Protein AF-A0A1N6Y040-F1 (afdb_monomer_lite)

Sequence (123 aa):
MTARILFLQAAVRFPPESLSEITGAHSIHTVLIVDEAHLLSNEIVKELRMLANFEMDSVNAMTILLCGQESLLQKFGLCILESLANSISISVSTDGLPKEETFSYVEQRITACGGNPAMFKIG

Secondary structure (DSSP, 8-state):
--EEEEEEEEB-PPPHHHHTTT-SS-----EEEETTGGGS-HHHHHHHHHHHB--SS-S--EEEEEEE-HHHHHHHTSGGGHHHHTTEEEEEEEPPPPHHHHHHHHHHHHHHTT--GGGS---

Foldseek 3Di:
DKKKKWKFWAAADDDCVVCVVPDDPDPDAAEAEDAACLPDDLVVLVVVVVRRPPDDDDDHIHMYMYMHDPSVVVSCPDPSNVVVVVRGPDMDIDDDDPPVVVLVVQLVVCVVVVHHSVPDDDD

Radius of gyration: 19.53 Å; chains: 1; bounding box: 48×39×44 Å

InterPro domains:
  IPR027417 P-loop containing nucleoside triphosphate hydrolase [SSF52540] (28-116)
  IPR049945 ORC1/DEAH AAA+ ATPase domain [PF13401] (27-75)
  IPR052026 ExeA/AAA ATPase DNA-binding & secretion [PTHR35894] (27-118)

pLDDT: mean 73.34, std 17.25, range [39.28, 95.19]

Structure (mmCIF, N/CA/C/O backbone):
data_AF-A0A1N6Y040-F1
#
_entry.id   AF-A0A1N6Y040-F1
#
loop_
_atom_site.group_PDB
_atom_site.id
_atom_site.type_symbol
_atom_site.label_atom_id
_atom_site.label_alt_id
_atom_site.label_comp_id
_atom_site.label_asym_id
_atom_site.label_entity_id
_atom_site.label_seq_id
_atom_site.pdbx_PDB_ins_code
_atom_site.Cartn_x
_atom_site.Cartn_y
_atom_site.Cartn_z
_atom_site.occupancy
_atom_site.B_iso_or_equiv
_atom_site.auth_seq_id
_atom_site.auth_comp_id
_atom_site.auth_asym_id
_atom_site.auth_atom_id
_atom_site.pdbx_PDB_model_num
ATOM 1 N N . MET A 1 1 ? -12.045 -5.530 7.138 1.00 47.66 1 MET A N 1
ATOM 2 C CA . MET A 1 1 ? -11.496 -5.097 5.839 1.00 47.66 1 MET A CA 1
ATOM 3 C C . MET A 1 1 ? -10.027 -4.829 6.095 1.00 47.66 1 MET A C 1
ATOM 5 O O . MET A 1 1 ? -9.716 -3.846 6.746 1.00 47.66 1 MET A O 1
ATOM 9 N N . THR A 1 2 ? -9.162 -5.786 5.767 1.00 46.81 2 THR A N 1
ATOM 10 C CA . THR A 1 2 ? -7.725 -5.716 6.067 1.00 46.81 2 THR A CA 1
ATOM 11 C C . THR A 1 2 ? -7.068 -4.884 4.974 1.00 46.81 2 THR A C 1
ATOM 13 O O . THR A 1 2 ? -7.057 -5.307 3.817 1.00 46.81 2 THR A O 1
ATOM 16 N N . ALA A 1 3 ? -6.591 -3.685 5.304 1.00 45.59 3 ALA A N 1
ATOM 17 C CA . ALA A 1 3 ? -5.721 -2.946 4.396 1.00 45.59 3 ALA A CA 1
ATOM 18 C C . ALA A 1 3 ? -4.302 -3.523 4.488 1.00 45.59 3 ALA A C 1
ATOM 20 O O . ALA A 1 3 ? -3.909 -4.103 5.502 1.00 45.59 3 ALA A O 1
ATOM 21 N N . ARG A 1 4 ? -3.541 -3.450 3.403 1.00 55.00 4 ARG A N 1
ATOM 22 C CA . ARG A 1 4 ? -2.158 -3.921 3.364 1.00 55.00 4 ARG A CA 1
ATOM 23 C C . ARG A 1 4 ? -1.256 -2.857 2.778 1.00 55.00 4 ARG A C 1
ATOM 25 O O . ARG A 1 4 ? -1.655 -2.124 1.876 1.00 55.00 4 ARG A O 1
ATOM 32 N N . ILE A 1 5 ? -0.043 -2.806 3.310 1.00 57.47 5 ILE A N 1
ATOM 33 C CA . ILE A 1 5 ? 0.990 -1.847 2.946 1.00 57.47 5 ILE A CA 1
ATOM 34 C C . ILE A 1 5 ? 2.202 -2.640 2.472 1.00 57.47 5 ILE A C 1
ATOM 36 O O . ILE A 1 5 ? 2.774 -3.432 3.223 1.00 57.47 5 ILE A O 1
ATOM 40 N N . LEU A 1 6 ? 2.584 -2.429 1.220 1.00 57.47 6 LEU A N 1
ATOM 41 C CA . LEU A 1 6 ? 3.767 -3.012 0.605 1.00 57.47 6 LEU A CA 1
ATOM 42 C C . LEU A 1 6 ? 4.801 -1.906 0.414 1.00 57.47 6 LEU A C 1
ATOM 44 O O . LEU A 1 6 ? 4.518 -0.880 -0.203 1.00 57.47 6 LEU A O 1
ATOM 48 N N . PHE A 1 7 ? 6.004 -2.123 0.933 1.00 51.44 7 PHE A N 1
ATOM 49 C CA . PHE A 1 7 ? 7.146 -1.248 0.721 1.00 51.44 7 PHE A CA 1
ATOM 50 C C . PHE A 1 7 ? 8.051 -1.851 -0.347 1.00 51.44 7 PHE A C 1
ATOM 52 O 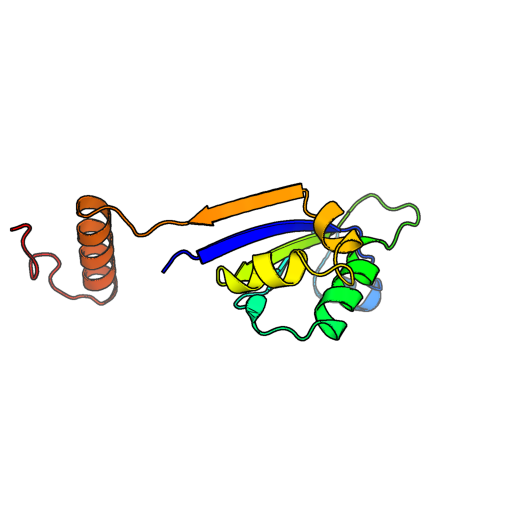O . PHE A 1 7 ? 8.557 -2.970 -0.218 1.00 51.44 7 PHE A O 1
ATOM 59 N N . LEU A 1 8 ? 8.289 -1.058 -1.377 1.00 52.66 8 LEU A N 1
ATOM 60 C CA . LEU A 1 8 ? 9.249 -1.288 -2.440 1.00 52.66 8 LEU A CA 1
ATOM 61 C C . LEU A 1 8 ? 10.337 -0.219 -2.303 1.00 52.66 8 LEU A C 1
ATOM 63 O O . LEU A 1 8 ? 10.053 0.973 -2.398 1.00 52.66 8 LEU A O 1
ATOM 67 N N . GLN A 1 9 ? 11.587 -0.609 -2.070 1.00 44.72 9 GLN A N 1
ATOM 68 C CA . GLN A 1 9 ? 12.704 0.325 -2.239 1.00 44.72 9 GLN A CA 1
ATOM 69 C C . GLN A 1 9 ? 13.142 0.308 -3.705 1.00 44.72 9 GLN A C 1
ATOM 71 O O . GLN A 1 9 ? 13.255 -0.754 -4.311 1.00 44.72 9 GLN A O 1
ATOM 76 N N . ALA A 1 10 ? 13.301 1.491 -4.292 1.00 45.69 10 ALA A N 1
ATOM 77 C CA . ALA A 1 10 ? 13.287 1.686 -5.736 1.00 45.69 10 ALA A CA 1
ATOM 78 C C . ALA A 1 10 ? 14.197 2.860 -6.108 1.00 45.69 10 ALA A C 1
ATOM 80 O O . ALA A 1 10 ? 13.867 3.993 -5.796 1.00 45.69 10 ALA A O 1
ATOM 81 N N . ALA A 1 11 ? 15.330 2.664 -6.778 1.00 39.75 11 ALA A N 1
ATOM 82 C CA . ALA A 1 11 ? 16.174 3.798 -7.163 1.00 39.75 11 ALA A CA 1
ATOM 83 C C . ALA A 1 11 ? 15.602 4.502 -8.409 1.00 39.75 11 ALA A C 1
ATOM 85 O O . ALA A 1 11 ? 15.717 3.981 -9.509 1.00 39.75 11 ALA A O 1
ATOM 86 N N . VAL A 1 12 ? 14.987 5.683 -8.246 1.00 39.28 12 VAL A N 1
ATOM 87 C CA . VAL A 1 12 ? 14.442 6.491 -9.356 1.00 39.28 12 VAL A CA 1
ATOM 88 C C . VAL A 1 12 ? 15.192 7.811 -9.454 1.00 39.28 12 VAL A C 1
ATOM 90 O O . VAL A 1 12 ? 15.207 8.597 -8.507 1.00 39.28 12 VAL A O 1
ATOM 93 N N . ARG A 1 13 ? 15.745 8.104 -10.635 1.00 40.91 13 ARG A N 1
ATOM 94 C CA . ARG A 1 13 ? 16.245 9.439 -10.972 1.00 40.91 13 ARG A CA 1
ATOM 95 C C . ARG A 1 13 ? 15.093 10.306 -11.466 1.00 40.91 13 ARG A C 1
ATOM 97 O O . ARG A 1 13 ? 14.510 10.024 -12.508 1.00 40.91 13 ARG A O 1
ATOM 104 N N . PHE A 1 14 ? 14.822 11.406 -10.778 1.00 43.41 14 PHE A N 1
ATOM 105 C CA . PHE A 1 14 ? 14.070 12.496 -11.387 1.00 43.41 14 PHE A CA 1
ATOM 106 C C . PHE A 1 14 ? 15.007 13.360 -12.238 1.00 43.41 14 PHE A C 1
ATOM 108 O O . PHE A 1 14 ? 16.159 13.588 -11.844 1.00 43.41 14 PHE A O 1
ATOM 115 N N . PRO A 1 15 ? 14.551 13.859 -13.398 1.00 41.28 15 PRO A N 1
ATOM 116 C CA . PRO A 1 15 ? 15.305 14.849 -14.147 1.00 41.28 15 PRO A CA 1
ATOM 117 C C . PRO A 1 15 ? 15.525 16.091 -13.265 1.00 41.28 15 PRO A C 1
ATOM 119 O O . PRO A 1 15 ? 14.594 16.521 -12.577 1.00 41.28 15 PRO A O 1
ATOM 122 N N . PRO A 1 16 ? 16.743 16.668 -13.263 1.00 45.00 16 PRO A N 1
ATOM 123 C CA . PRO A 1 16 ? 17.097 17.776 -12.375 1.00 45.00 16 PRO A CA 1
ATOM 124 C C . PRO A 1 16 ? 16.150 18.974 -12.522 1.00 45.00 16 PRO A C 1
ATOM 126 O O . PRO A 1 16 ? 15.924 19.677 -11.547 1.00 45.00 16 PRO A O 1
ATOM 129 N N . GLU A 1 17 ? 15.537 19.146 -13.696 1.00 47.88 17 GLU A N 1
ATOM 130 C CA . GLU A 1 17 ? 14.633 20.257 -14.011 1.00 47.88 17 GLU A CA 1
ATOM 131 C C . GLU A 1 17 ? 13.252 20.149 -13.342 1.00 47.88 17 GLU A C 1
ATOM 133 O O . GLU A 1 17 ? 12.648 21.169 -13.035 1.00 47.88 17 GLU A O 1
ATOM 138 N N . SER A 1 18 ? 12.763 18.938 -13.038 1.00 48.84 18 SER A N 1
ATOM 139 C CA . SER A 1 18 ? 11.483 18.755 -12.326 1.00 48.84 18 SER A CA 1
ATOM 140 C C . SER A 1 18 ? 11.624 18.858 -10.803 1.00 48.84 18 SER A C 1
ATOM 142 O O . SER A 1 18 ? 10.631 19.052 -10.107 1.00 48.84 18 SER A O 1
ATOM 144 N N . LEU A 1 19 ? 12.847 18.722 -10.275 1.00 46.22 19 LEU A N 1
ATOM 145 C CA . LEU A 1 19 ? 13.131 18.808 -8.839 1.00 46.22 19 LEU A CA 1
ATOM 146 C C . LEU A 1 19 ? 13.804 20.115 -8.420 1.00 46.22 19 LEU A C 1
ATOM 148 O O . LEU A 1 19 ? 13.697 20.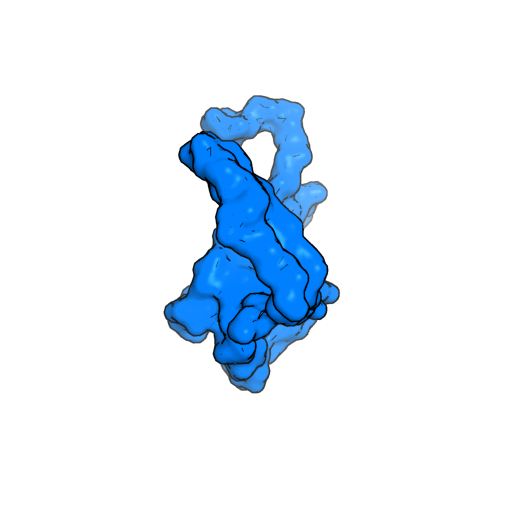481 -7.249 1.00 46.22 19 LEU A O 1
ATOM 152 N N . SER A 1 20 ? 14.468 20.843 -9.321 1.00 44.62 20 SER A N 1
ATOM 153 C CA . SER A 1 20 ? 15.084 22.135 -8.990 1.00 44.62 20 SER A CA 1
ATOM 154 C C . SER A 1 20 ? 14.065 23.205 -8.589 1.00 44.62 20 SER A C 1
ATOM 156 O O . SER A 1 20 ? 14.416 24.111 -7.840 1.00 44.62 20 SER A O 1
ATOM 158 N N . GLU A 1 21 ? 12.805 23.088 -9.024 1.00 50.12 21 GLU A N 1
ATOM 159 C CA . GLU A 1 21 ? 11.720 23.981 -8.585 1.00 50.12 21 GLU A CA 1
ATOM 160 C C . GLU A 1 21 ? 11.221 23.680 -7.162 1.00 50.12 21 GLU A C 1
ATOM 162 O O . GLU A 1 21 ? 10.701 24.571 -6.496 1.00 50.12 21 GLU A O 1
ATOM 167 N N . ILE A 1 22 ? 11.402 22.450 -6.667 1.00 50.16 22 ILE A N 1
ATOM 168 C CA . ILE A 1 22 ? 10.852 21.996 -5.375 1.00 50.16 22 ILE A CA 1
ATOM 169 C C . ILE A 1 22 ? 11.950 21.866 -4.306 1.00 50.16 22 ILE A C 1
ATOM 171 O O . ILE A 1 22 ? 11.671 21.875 -3.108 1.00 50.16 22 ILE A O 1
ATOM 175 N N . THR A 1 23 ? 13.217 21.770 -4.716 1.00 49.12 23 THR A N 1
ATOM 176 C CA . THR A 1 23 ? 14.291 21.278 -3.847 1.00 49.12 23 THR A CA 1
ATOM 177 C C . THR A 1 23 ? 15.551 22.123 -3.961 1.00 49.12 23 THR A C 1
ATOM 179 O O . THR A 1 23 ? 16.516 21.778 -4.640 1.00 49.12 23 THR A O 1
ATOM 182 N N . GLY A 1 24 ? 15.572 23.245 -3.245 1.00 39.66 24 GLY A N 1
ATOM 183 C CA . GLY A 1 24 ? 16.827 23.914 -2.923 1.00 39.66 24 GLY A CA 1
ATOM 184 C C . GLY A 1 24 ? 17.690 23.019 -2.023 1.00 39.66 24 GLY A C 1
ATOM 185 O O . GLY A 1 24 ? 17.247 22.618 -0.954 1.00 39.66 24 GLY A O 1
ATOM 186 N N . ALA A 1 25 ? 18.910 22.705 -2.464 1.00 46.25 25 ALA A N 1
ATOM 187 C CA . ALA A 1 25 ? 20.071 22.314 -1.648 1.00 46.25 25 ALA A CA 1
ATOM 188 C C . ALA A 1 25 ? 19.909 21.225 -0.551 1.00 46.25 25 ALA A C 1
ATOM 190 O O . ALA A 1 25 ? 20.742 21.161 0.354 1.00 46.25 25 ALA A O 1
ATOM 191 N N . HIS A 1 26 ? 18.914 20.334 -0.623 1.00 47.59 26 HIS A N 1
ATOM 192 C CA . HIS A 1 26 ? 18.744 19.242 0.343 1.00 47.59 26 HIS A CA 1
ATOM 193 C C . HIS A 1 26 ? 18.632 17.873 -0.336 1.00 47.59 26 HIS A C 1
ATOM 195 O O . HIS A 1 26 ? 17.942 17.705 -1.338 1.00 47.59 26 HIS 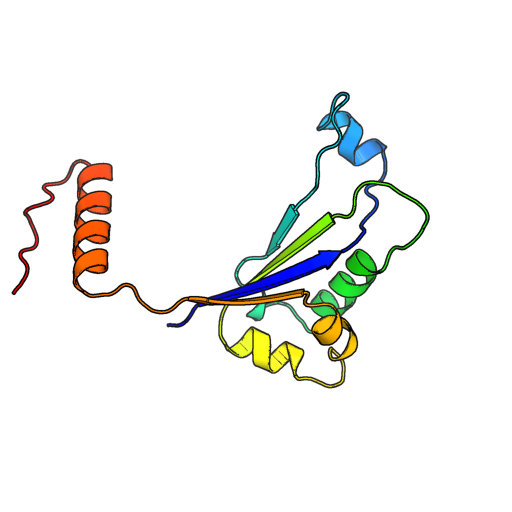A O 1
ATOM 201 N N . SER A 1 27 ? 19.314 16.885 0.252 1.00 56.38 27 SER A N 1
ATOM 202 C CA . SER A 1 27 ? 19.246 15.463 -0.098 1.00 56.38 27 SER A CA 1
ATOM 203 C C . SER A 1 27 ? 17.883 14.890 0.315 1.00 56.38 27 SER A C 1
ATOM 205 O O . SER A 1 27 ? 17.765 14.211 1.334 1.00 56.38 27 SER A O 1
ATOM 207 N N . ILE A 1 28 ? 16.821 15.250 -0.408 1.00 68.56 28 ILE A N 1
ATOM 208 C CA . ILE A 1 28 ? 15.466 14.784 -0.102 1.00 68.56 28 ILE A CA 1
ATOM 209 C C . ILE A 1 28 ? 15.285 13.370 -0.656 1.00 68.56 28 ILE A C 1
ATOM 211 O O . ILE A 1 28 ? 15.404 13.128 -1.858 1.00 68.56 28 ILE A O 1
ATOM 215 N N . HIS A 1 29 ? 14.980 12.436 0.244 1.00 73.56 29 HIS A N 1
ATOM 216 C CA . HIS A 1 29 ? 14.566 11.079 -0.097 1.00 73.56 29 HIS A CA 1
ATOM 217 C C . HIS A 1 29 ? 13.121 11.102 -0.591 1.00 73.56 29 HIS A C 1
ATOM 219 O O . HIS A 1 29 ? 12.209 11.434 0.168 1.00 73.56 29 HIS A O 1
ATOM 225 N N . THR A 1 30 ? 12.898 10.776 -1.862 1.00 74.50 30 THR A N 1
ATOM 226 C CA . THR A 1 30 ? 11.548 10.837 -2.434 1.00 74.50 30 THR A CA 1
ATOM 227 C C . THR A 1 30 ? 10.762 9.572 -2.112 1.00 74.50 30 THR A C 1
ATOM 229 O O . THR A 1 30 ? 11.264 8.461 -2.288 1.00 74.50 30 THR A O 1
ATOM 232 N N . VAL A 1 31 ? 9.505 9.736 -1.689 1.00 81.56 31 VAL A N 1
ATOM 233 C CA . VAL A 1 31 ? 8.573 8.630 -1.443 1.00 81.56 31 VAL A CA 1
ATOM 234 C C . VAL A 1 31 ? 7.356 8.764 -2.358 1.00 81.56 31 VAL A C 1
ATOM 236 O O . VAL A 1 31 ? 6.632 9.754 -2.279 1.00 81.56 31 VAL A O 1
ATOM 239 N N . LEU A 1 32 ? 7.121 7.771 -3.216 1.00 83.19 32 LEU A N 1
ATOM 240 C CA . LEU A 1 32 ? 5.906 7.636 -4.019 1.00 83.19 32 LEU A CA 1
ATOM 241 C C . LEU A 1 32 ? 4.901 6.776 -3.255 1.00 83.19 32 LEU A C 1
ATOM 243 O O . LEU A 1 32 ? 5.155 5.597 -3.031 1.00 83.19 32 LEU A O 1
ATOM 247 N N . ILE A 1 33 ? 3.757 7.344 -2.883 1.00 86.56 33 ILE A N 1
ATOM 248 C CA . ILE A 1 33 ? 2.673 6.612 -2.221 1.00 86.56 33 ILE A CA 1
ATOM 249 C C . ILE A 1 33 ? 1.535 6.419 -3.214 1.00 86.56 33 ILE A C 1
ATOM 251 O O . ILE A 1 33 ? 1.019 7.395 -3.759 1.00 86.56 33 ILE A O 1
ATOM 255 N N . VAL A 1 34 ? 1.133 5.169 -3.427 1.00 88.19 34 VAL A N 1
ATOM 256 C CA . VAL A 1 34 ? -0.027 4.823 -4.247 1.00 88.19 34 VAL A CA 1
ATOM 257 C C . VAL A 1 34 ? -1.074 4.173 -3.362 1.00 88.19 34 VAL A C 1
ATOM 259 O O . VAL A 1 34 ? -0.927 3.021 -2.951 1.00 88.19 34 VAL A O 1
ATOM 262 N N . ASP A 1 35 ? -2.125 4.931 -3.071 1.00 85.25 35 ASP A N 1
ATOM 263 C CA . ASP A 1 35 ? -3.315 4.392 -2.428 1.00 85.25 35 ASP A CA 1
ATOM 264 C C . ASP A 1 35 ? -4.178 3.639 -3.444 1.00 85.25 35 ASP A C 1
ATOM 266 O O . ASP A 1 35 ? -4.144 3.916 -4.646 1.00 85.25 35 ASP A O 1
ATOM 270 N N . GLU A 1 36 ? -4.923 2.653 -2.963 1.00 87.31 36 GLU A N 1
ATOM 271 C CA . GLU A 1 36 ? -5.744 1.762 -3.781 1.00 87.31 36 GLU A CA 1
ATOM 272 C C . GLU A 1 36 ? -5.002 1.111 -4.961 1.00 87.31 36 GLU A C 1
ATOM 274 O O . GLU A 1 36 ? -5.577 0.833 -6.017 1.00 87.31 36 GLU A O 1
ATOM 279 N N . ALA A 1 37 ? -3.726 0.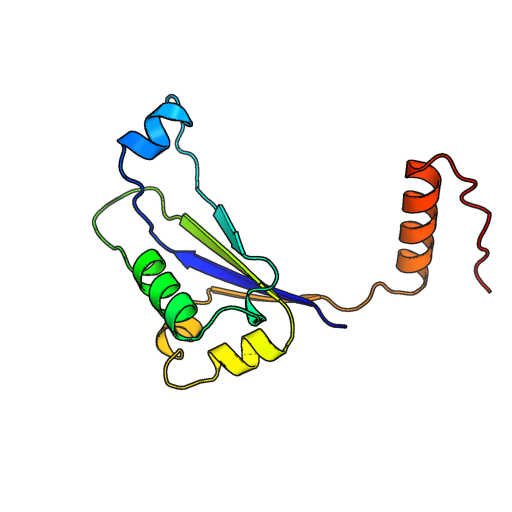767 -4.766 1.00 89.56 37 ALA A N 1
ATOM 280 C CA . ALA A 1 37 ? -2.863 0.148 -5.774 1.00 89.56 37 ALA A CA 1
ATOM 281 C C . ALA A 1 37 ? -3.436 -1.168 -6.339 1.00 89.56 37 ALA A C 1
ATOM 283 O O . ALA A 1 37 ? -3.077 -1.608 -7.433 1.00 89.56 37 ALA A O 1
ATOM 284 N N . HIS A 1 38 ? -4.376 -1.789 -5.624 1.00 87.81 38 HIS A N 1
ATOM 285 C CA . HIS A 1 38 ? -5.121 -2.950 -6.095 1.00 87.81 38 HIS A CA 1
ATOM 286 C C . HIS A 1 38 ? -5.927 -2.672 -7.383 1.00 87.81 38 HIS A C 1
ATOM 288 O O . HIS A 1 38 ? -6.147 -3.602 -8.165 1.00 87.81 38 HIS A O 1
ATOM 294 N N . LEU A 1 39 ? -6.291 -1.412 -7.652 1.00 90.94 39 LEU A N 1
ATOM 295 C CA . LEU A 1 39 ? -6.989 -0.963 -8.863 1.00 90.94 39 LEU A CA 1
ATOM 296 C C . LEU A 1 39 ? -6.066 -0.773 -10.076 1.00 90.94 39 LEU A C 1
ATOM 298 O O . LEU A 1 39 ? -6.556 -0.713 -11.204 1.00 90.94 39 LEU A O 1
ATOM 302 N N . LEU A 1 40 ? -4.745 -0.700 -9.882 1.00 90.81 40 LEU A N 1
ATOM 303 C CA . LEU A 1 40 ? -3.800 -0.509 -10.986 1.00 90.81 40 LEU A CA 1
ATOM 304 C C . LEU A 1 40 ? -3.857 -1.673 -11.973 1.00 90.81 40 LEU A C 1
ATOM 306 O O . LEU A 1 40 ? -3.958 -2.834 -11.577 1.00 90.81 40 LEU A O 1
ATOM 310 N N . SER A 1 41 ? -3.735 -1.397 -13.268 1.00 90.50 41 SER A N 1
ATOM 311 C CA . SER A 1 41 ? -3.591 -2.465 -14.256 1.00 90.50 41 SER A CA 1
ATOM 312 C C . SER A 1 41 ? -2.240 -3.175 -14.095 1.00 90.50 41 SER A C 1
ATOM 314 O O . SER A 1 41 ? -1.274 -2.602 -13.592 1.00 90.50 41 SER A O 1
ATOM 316 N N . ASN A 1 42 ? -2.147 -4.424 -14.557 1.00 87.56 42 ASN A N 1
ATOM 317 C CA . ASN A 1 42 ? -0.883 -5.167 -14.517 1.00 87.56 42 ASN A CA 1
ATOM 318 C C . ASN A 1 42 ? 0.228 -4.459 -15.313 1.00 87.56 42 ASN A C 1
ATOM 320 O O . ASN A 1 42 ? 1.390 -4.560 -14.937 1.00 87.56 42 ASN A O 1
ATOM 324 N N . GLU A 1 43 ? -0.121 -3.729 -16.378 1.00 87.19 43 GLU A N 1
ATOM 325 C CA . GLU A 1 43 ? 0.841 -2.948 -17.162 1.00 87.19 43 GLU A CA 1
ATOM 326 C C . GLU A 1 43 ? 1.425 -1.785 -16.350 1.00 87.19 43 GLU A C 1
ATOM 328 O O . GLU A 1 43 ? 2.643 -1.664 -16.272 1.00 87.19 43 GLU A O 1
ATOM 333 N N . ILE A 1 44 ? 0.594 -1.020 -15.631 1.00 88.00 44 ILE A N 1
ATOM 334 C CA . ILE A 1 44 ? 1.087 0.063 -14.761 1.00 88.00 44 ILE A CA 1
ATOM 335 C C . ILE A 1 44 ? 1.963 -0.503 -13.636 1.00 88.00 44 ILE A C 1
ATOM 337 O O . ILE A 1 44 ? 3.017 0.043 -13.320 1.00 88.00 44 ILE A O 1
ATOM 341 N N . VAL A 1 45 ? 1.565 -1.635 -13.046 1.00 84.56 45 VAL A N 1
ATOM 342 C CA . VAL A 1 45 ? 2.361 -2.281 -11.994 1.00 84.56 45 VAL A CA 1
ATOM 343 C C . VAL A 1 45 ? 3.726 -2.733 -12.529 1.00 84.56 45 VAL A C 1
ATOM 345 O O . VAL A 1 45 ? 4.724 -2.577 -11.834 1.00 84.56 45 VAL A O 1
ATOM 348 N N . LYS A 1 46 ? 3.827 -3.218 -13.773 1.00 81.50 46 LYS A N 1
ATOM 349 C CA . LYS A 1 46 ? 5.136 -3.505 -14.391 1.00 81.50 46 LYS A CA 1
ATOM 350 C C . LYS A 1 46 ? 5.976 -2.248 -14.590 1.00 81.50 46 LYS A C 1
ATOM 352 O O . LYS A 1 46 ? 7.183 -2.306 -14.370 1.00 81.50 46 LYS A O 1
ATOM 357 N N . GLU A 1 47 ? 5.378 -1.133 -14.998 1.00 80.69 47 GLU A N 1
ATOM 358 C CA . GLU A 1 47 ? 6.107 0.130 -15.176 1.00 80.69 47 GLU A CA 1
ATOM 359 C C . GLU A 1 47 ? 6.718 0.625 -13.855 1.00 80.69 47 GLU A C 1
ATOM 361 O O . GLU A 1 47 ? 7.849 1.116 -13.851 1.00 80.69 47 GLU A O 1
ATOM 366 N N . LEU A 1 48 ? 6.060 0.377 -12.713 1.00 79.12 48 LEU A N 1
ATOM 367 C CA . LEU A 1 48 ? 6.637 0.654 -11.387 1.00 79.12 48 LEU A CA 1
ATOM 368 C C . LEU A 1 48 ? 7.961 -0.090 -11.145 1.00 79.12 48 LEU A C 1
ATOM 370 O O . LEU A 1 48 ? 8.837 0.432 -10.458 1.00 79.12 48 LEU A O 1
ATOM 374 N N . ARG A 1 49 ? 8.157 -1.276 -11.739 1.00 72.81 49 ARG A N 1
ATOM 375 C CA . ARG A 1 49 ? 9.449 -1.983 -11.691 1.00 72.81 49 ARG A CA 1
ATOM 376 C C . ARG A 1 49 ? 10.535 -1.230 -12.446 1.00 72.81 49 ARG A C 1
ATOM 378 O O . ARG A 1 49 ? 11.677 -1.218 -12.003 1.00 72.81 49 ARG A O 1
ATOM 385 N N . MET A 1 50 ? 10.211 -0.642 -13.596 1.00 69.12 50 MET A N 1
ATOM 386 C CA . MET A 1 50 ? 11.193 0.112 -14.379 1.00 69.12 50 MET A CA 1
ATOM 387 C C . MET A 1 50 ? 11.671 1.345 -13.617 1.00 69.12 50 MET A C 1
ATOM 389 O O . MET A 1 50 ? 12.855 1.663 -13.663 1.00 69.12 50 MET A O 1
ATOM 393 N N . LEU A 1 51 ? 10.767 1.974 -12.864 1.00 67.56 51 LEU A N 1
ATOM 394 C CA . LEU A 1 51 ? 11.117 3.008 -11.899 1.00 67.56 51 LEU A CA 1
ATOM 395 C C . LEU A 1 51 ? 12.010 2.431 -10.785 1.00 67.56 51 LEU A C 1
ATOM 397 O O . LEU A 1 51 ? 13.050 2.996 -10.482 1.00 67.56 51 LEU A O 1
ATOM 401 N N . ALA A 1 52 ? 11.674 1.267 -10.226 1.00 62.31 52 ALA A N 1
ATOM 402 C CA . ALA A 1 52 ? 12.458 0.665 -9.146 1.00 62.31 52 ALA A CA 1
ATOM 403 C C . ALA A 1 52 ? 13.874 0.204 -9.524 1.00 62.31 52 ALA A C 1
ATOM 405 O O . ALA A 1 52 ? 14.772 0.258 -8.682 1.00 62.31 52 ALA A O 1
ATOM 406 N N . ASN A 1 53 ? 14.067 -0.222 -10.771 1.00 57.72 53 ASN A N 1
ATOM 407 C CA . ASN A 1 53 ? 15.292 -0.849 -11.265 1.00 57.72 53 ASN A CA 1
ATOM 408 C C . ASN A 1 53 ? 16.220 0.108 -12.032 1.00 57.72 53 ASN A C 1
ATOM 410 O O . ASN A 1 53 ? 17.104 -0.365 -12.750 1.00 57.72 53 ASN A O 1
ATOM 414 N N . PHE A 1 54 ? 16.036 1.428 -11.939 1.00 55.19 54 PHE A N 1
ATOM 415 C CA . PHE A 1 54 ? 16.909 2.377 -12.630 1.00 55.19 54 PHE A CA 1
ATOM 416 C C . PHE A 1 54 ? 18.240 2.539 -11.875 1.00 55.19 54 PHE A C 1
ATOM 418 O O . PHE A 1 54 ? 18.504 3.544 -11.216 1.00 55.19 54 PHE A O 1
ATOM 425 N N . GLU A 1 55 ? 19.094 1.519 -11.959 1.00 49.03 55 GLU A N 1
ATOM 426 C CA . GLU A 1 55 ? 20.488 1.619 -11.538 1.00 49.03 55 GLU A CA 1
ATOM 427 C C . GLU A 1 55 ? 21.281 2.438 -12.555 1.00 49.03 55 GLU A C 1
ATOM 429 O O . GLU A 1 55 ? 21.450 2.031 -13.702 1.00 49.03 55 GLU A O 1
ATOM 434 N N . MET A 1 56 ? 21.807 3.578 -12.114 1.00 48.06 56 MET A N 1
ATOM 435 C CA . MET A 1 56 ? 23.136 4.036 -12.520 1.00 48.06 56 MET A CA 1
ATOM 436 C C . MET A 1 56 ? 23.605 5.120 -11.537 1.00 48.06 56 MET A C 1
ATOM 438 O O . MET A 1 56 ? 23.219 6.286 -11.622 1.00 48.06 56 MET A O 1
ATOM 442 N N . ASP A 1 57 ? 24.414 4.682 -10.570 1.00 45.84 57 ASP A N 1
ATOM 443 C CA . ASP A 1 57 ? 25.414 5.472 -9.838 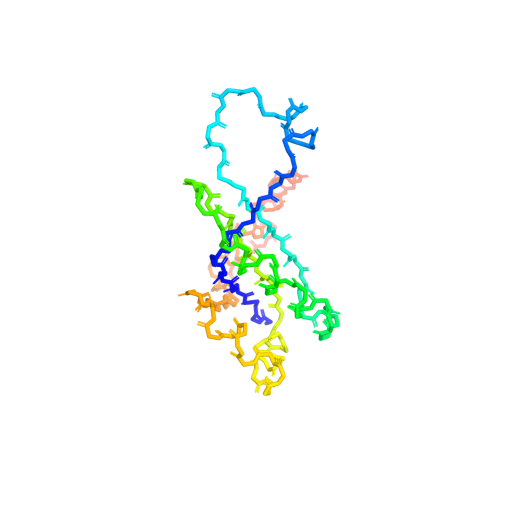1.00 45.84 57 ASP A CA 1
ATOM 444 C C . ASP A 1 57 ? 24.943 6.716 -9.052 1.00 45.84 57 ASP A C 1
ATOM 446 O O . ASP A 1 57 ? 25.537 7.788 -9.179 1.00 45.84 57 ASP A O 1
ATOM 450 N N . SER A 1 58 ? 23.897 6.643 -8.211 1.00 49.75 58 SER A N 1
ATOM 451 C CA . SER A 1 58 ? 23.478 7.812 -7.402 1.00 49.75 58 SER A CA 1
ATOM 452 C C . SER A 1 58 ? 22.941 7.506 -5.995 1.00 49.75 58 SER A C 1
ATOM 454 O O . SER A 1 58 ? 22.278 6.508 -5.749 1.00 49.75 58 SER A O 1
ATOM 456 N N . VAL A 1 59 ? 23.236 8.440 -5.082 1.00 51.84 59 VAL A N 1
ATOM 457 C CA . VAL A 1 59 ? 23.203 8.363 -3.605 1.00 51.84 59 VAL A CA 1
ATOM 458 C C . VAL A 1 59 ? 21.796 8.377 -2.975 1.00 51.84 59 VAL A C 1
ATOM 460 O O . VAL A 1 59 ? 21.670 8.061 -1.797 1.00 51.84 59 VAL A O 1
ATOM 463 N N . ASN A 1 60 ? 20.731 8.663 -3.735 1.00 53.59 60 ASN A N 1
ATOM 464 C CA . ASN A 1 60 ? 19.362 8.739 -3.206 1.00 53.59 60 ASN A CA 1
ATOM 465 C C . ASN A 1 60 ? 18.399 7.853 -4.001 1.00 53.59 60 ASN A C 1
ATOM 467 O O . ASN A 1 60 ? 17.872 8.263 -5.035 1.00 53.59 60 ASN A O 1
ATOM 471 N N . ALA A 1 61 ? 18.148 6.645 -3.497 1.00 63.56 61 ALA A N 1
ATOM 472 C CA . ALA A 1 61 ? 17.059 5.806 -3.984 1.00 63.56 61 ALA A CA 1
ATOM 473 C C . ALA A 1 61 ? 15.693 6.439 -3.642 1.00 63.56 61 ALA A C 1
ATOM 475 O O . ALA A 1 61 ? 15.568 7.121 -2.635 1.00 63.56 61 ALA A O 1
ATOM 476 N N . MET A 1 62 ? 14.654 6.219 -4.446 1.00 73.44 62 MET A N 1
ATOM 477 C CA . MET A 1 62 ? 13.261 6.511 -4.083 1.00 73.44 62 MET A CA 1
ATOM 478 C C . MET A 1 62 ? 12.699 5.350 -3.233 1.00 73.44 62 MET A C 1
ATOM 480 O O . MET A 1 62 ? 13.218 4.233 -3.189 1.00 73.44 62 MET A O 1
ATOM 484 N N . THR A 1 63 ? 11.618 5.587 -2.501 1.00 77.06 63 THR A N 1
ATOM 485 C CA . THR A 1 63 ? 10.793 4.507 -1.937 1.00 77.06 63 THR A CA 1
ATOM 486 C C . THR A 1 63 ? 9.398 4.552 -2.536 1.00 77.06 63 THR A C 1
ATOM 488 O O . THR A 1 63 ? 8.793 5.613 -2.608 1.00 77.06 63 THR A O 1
ATOM 491 N N . ILE A 1 64 ? 8.886 3.405 -2.965 1.00 82.44 64 ILE A N 1
ATOM 492 C CA . ILE A 1 64 ? 7.520 3.230 -3.446 1.00 82.44 64 ILE A CA 1
ATOM 493 C C . ILE A 1 64 ? 6.726 2.506 -2.352 1.00 82.44 64 ILE A C 1
ATOM 495 O O . ILE A 1 64 ? 7.097 1.425 -1.901 1.00 82.44 64 ILE A O 1
ATOM 499 N N . LEU A 1 65 ? 5.624 3.106 -1.919 1.00 85.81 65 LEU A N 1
ATOM 500 C CA . LEU A 1 65 ? 4.670 2.543 -0.974 1.00 85.81 65 LEU A CA 1
ATOM 501 C C . LEU A 1 65 ? 3.381 2.222 -1.726 1.00 85.81 65 LEU A C 1
ATOM 503 O O . LEU A 1 65 ? 2.731 3.127 -2.249 1.00 85.81 65 LEU A O 1
ATOM 507 N N . LEU A 1 66 ? 3.005 0.948 -1.778 1.00 87.12 66 LEU A N 1
ATOM 508 C CA . LEU A 1 66 ? 1.748 0.514 -2.378 1.00 87.12 66 LEU A CA 1
ATOM 509 C C . LEU A 1 66 ? 0.784 0.101 -1.273 1.00 87.12 66 LEU A C 1
ATOM 511 O O . LEU A 1 66 ? 1.042 -0.853 -0.538 1.00 87.12 66 LEU A O 1
ATOM 515 N N . CYS A 1 67 ? -0.335 0.807 -1.182 1.00 87.62 67 CYS A N 1
ATOM 516 C CA . CYS A 1 67 ? -1.405 0.520 -0.239 1.00 87.62 67 CYS A CA 1
ATOM 517 C C . CYS A 1 67 ? -2.615 -0.032 -0.993 1.00 87.62 67 CYS A C 1
ATOM 519 O O . CYS A 1 67 ? -2.925 0.396 -2.104 1.00 87.62 67 CYS A O 1
ATOM 521 N N . GLY A 1 68 ? -3.311 -1.002 -0.411 1.00 87.00 68 GLY A N 1
ATOM 522 C CA . GLY A 1 68 ? -4.540 -1.512 -1.006 1.00 87.00 68 GLY A CA 1
ATOM 523 C C . GLY A 1 68 ? -5.131 -2.698 -0.263 1.00 87.00 68 GLY A C 1
ATOM 524 O O . GLY A 1 68 ? -4.783 -2.989 0.880 1.00 87.00 68 GLY A O 1
ATOM 525 N N . GLN A 1 69 ? -6.049 -3.385 -0.934 1.00 86.31 69 GLN A N 1
ATOM 526 C CA . GLN A 1 69 ? -6.756 -4.547 -0.397 1.00 86.31 69 GLN A CA 1
ATOM 527 C C . GLN A 1 69 ? -5.989 -5.856 -0.648 1.00 86.31 69 GLN A C 1
ATOM 529 O O . GLN A 1 69 ? -5.008 -5.889 -1.388 1.00 86.31 69 GLN A O 1
ATOM 534 N N . GLU A 1 70 ? -6.478 -6.966 -0.087 1.00 83.38 70 GLU A N 1
ATOM 535 C CA . GLU A 1 70 ? -5.903 -8.316 -0.250 1.00 83.38 70 GLU A CA 1
ATOM 536 C C . GLU A 1 70 ? -5.696 -8.728 -1.725 1.00 83.38 70 GLU A C 1
ATOM 538 O O . GLU A 1 70 ? -4.748 -9.440 -2.055 1.00 83.38 70 GLU A O 1
ATOM 543 N N . SER A 1 71 ? -6.534 -8.228 -2.640 1.00 86.44 71 SER A N 1
ATOM 544 C CA . SER A 1 71 ? -6.408 -8.458 -4.087 1.00 86.44 71 SER A CA 1
ATOM 545 C C . SER A 1 71 ? -5.094 -7.929 -4.682 1.00 86.44 71 SER A C 1
ATOM 547 O O . SER A 1 71 ? -4.645 -8.426 -5.717 1.00 86.44 71 SER A O 1
ATOM 549 N N . LEU A 1 72 ? -4.429 -6.975 -4.021 1.00 84.94 72 LEU A N 1
ATOM 550 C CA . LEU A 1 72 ? -3.103 -6.493 -4.407 1.00 84.94 72 LEU A CA 1
ATOM 551 C C . LEU A 1 72 ? -2.037 -7.588 -4.269 1.00 84.94 72 LEU A C 1
ATOM 553 O O . LEU A 1 72 ? -1.237 -7.778 -5.180 1.00 84.94 72 LEU A O 1
ATOM 557 N N . LEU A 1 73 ? -2.050 -8.355 -3.175 1.00 79.50 73 LEU A N 1
ATOM 558 C CA . LEU A 1 73 ? -1.120 -9.475 -2.990 1.00 79.50 73 LEU A CA 1
ATOM 559 C C . LEU A 1 73 ? -1.371 -10.588 -4.005 1.00 79.50 73 LEU A C 1
ATOM 561 O O . LEU A 1 73 ? -0.427 -11.125 -4.579 1.00 79.50 73 LEU A O 1
ATOM 565 N N . GLN A 1 74 ? -2.642 -10.897 -4.274 1.00 84.94 74 GLN A N 1
ATOM 566 C CA . GLN A 1 74 ? -3.006 -11.876 -5.302 1.00 84.94 74 GLN A CA 1
ATOM 567 C C . GLN A 1 74 ? -2.455 -11.470 -6.674 1.00 84.94 74 GLN A C 1
ATOM 569 O O . GLN A 1 74 ? -1.955 -12.314 -7.416 1.00 84.94 74 GLN A O 1
ATOM 574 N N . LYS A 1 75 ? -2.484 -10.168 -6.985 1.00 85.88 75 LYS A N 1
ATOM 575 C CA . LYS A 1 75 ? -1.884 -9.609 -8.198 1.00 85.88 75 LYS A CA 1
ATOM 576 C C . LYS A 1 75 ? -0.362 -9.793 -8.220 1.00 85.88 75 LYS A C 1
ATOM 578 O O . LYS A 1 75 ? 0.165 -10.226 -9.240 1.00 85.88 75 LYS A O 1
ATOM 583 N N . PHE A 1 76 ? 0.341 -9.563 -7.111 1.00 83.25 76 PHE A N 1
ATOM 584 C CA . PHE A 1 76 ? 1.785 -9.831 -7.017 1.00 83.25 76 PHE A CA 1
ATOM 585 C C . PHE A 1 76 ? 2.158 -11.321 -7.079 1.00 83.25 76 PHE A C 1
ATOM 587 O O . PHE A 1 76 ? 3.291 -11.642 -7.421 1.00 83.25 76 PHE A O 1
ATOM 594 N N . GLY A 1 77 ? 1.211 -12.231 -6.833 1.00 83.06 77 GLY A N 1
ATOM 595 C CA . GLY A 1 77 ? 1.390 -13.672 -7.043 1.00 83.06 77 GLY A CA 1
ATOM 596 C C . GLY A 1 77 ? 1.338 -14.121 -8.511 1.00 83.06 77 GLY A C 1
ATOM 597 O O . GLY A 1 77 ? 1.577 -15.292 -8.800 1.00 83.06 77 GLY A O 1
ATOM 598 N N . LEU A 1 78 ? 1.015 -13.230 -9.455 1.00 85.25 78 LEU A N 1
ATOM 599 C CA . LEU A 1 78 ? 1.024 -13.558 -10.881 1.00 85.25 78 LEU A CA 1
ATOM 600 C C . LEU A 1 78 ? 2.467 -13.709 -11.383 1.00 85.25 78 LEU A C 1
ATOM 602 O O . LEU A 1 78 ? 3.282 -12.816 -11.165 1.00 85.25 78 LEU A O 1
ATOM 606 N N . CYS A 1 79 ? 2.761 -14.753 -12.171 1.00 83.19 79 CYS A N 1
ATOM 607 C CA . CYS A 1 79 ? 4.093 -14.963 -12.769 1.00 83.19 79 CYS A CA 1
ATOM 608 C C . CYS A 1 79 ? 4.617 -13.724 -13.517 1.00 83.19 79 CYS A C 1
ATOM 610 O O . CYS A 1 79 ? 5.806 -13.432 -13.518 1.00 83.19 79 CYS A O 1
ATOM 612 N N . ILE A 1 80 ? 3.716 -12.949 -14.129 1.00 83.06 80 ILE A N 1
ATOM 613 C CA . ILE A 1 80 ? 4.066 -11.735 -14.873 1.00 83.06 80 ILE A CA 1
ATOM 614 C C . ILE A 1 80 ? 4.574 -10.585 -13.980 1.00 83.06 80 ILE A C 1
ATOM 616 O O . ILE A 1 80 ? 5.220 -9.663 -14.476 1.00 83.06 80 ILE A O 1
ATOM 620 N N . LEU A 1 81 ? 4.287 -10.637 -12.677 1.00 84.50 81 LEU A N 1
ATOM 621 C CA . LEU A 1 81 ? 4.692 -9.657 -11.666 1.00 84.50 81 LEU A CA 1
ATOM 622 C C . LEU A 1 81 ? 5.677 -10.231 -10.636 1.00 84.50 81 LEU A C 1
ATOM 624 O O . LEU A 1 81 ? 6.130 -9.489 -9.768 1.00 84.50 81 LEU A O 1
ATOM 628 N N . GLU A 1 82 ? 6.069 -11.501 -10.764 1.00 83.06 82 GLU A N 1
ATOM 629 C CA . GLU A 1 82 ? 6.952 -12.208 -9.826 1.00 83.06 82 GLU A CA 1
ATOM 630 C C . GLU A 1 82 ? 8.262 -11.449 -9.567 1.00 83.06 82 GLU A C 1
ATOM 632 O O . GLU A 1 82 ? 8.705 -11.309 -8.431 1.00 83.06 82 GLU A O 1
ATOM 637 N N . SER A 1 83 ? 8.860 -10.870 -10.613 1.00 75.69 83 SER A N 1
ATOM 638 C CA . SER A 1 83 ? 10.086 -10.080 -10.456 1.00 75.69 83 SER A CA 1
ATOM 639 C C . SER A 1 83 ? 9.897 -8.835 -9.590 1.00 75.69 83 SER A C 1
ATOM 641 O O . SER A 1 83 ? 10.808 -8.486 -8.852 1.00 75.69 83 SER A O 1
ATOM 643 N N . LEU A 1 84 ? 8.748 -8.157 -9.687 1.00 78.31 84 LEU A N 1
ATOM 644 C CA . LEU A 1 84 ? 8.455 -6.994 -8.848 1.00 78.31 84 LEU A CA 1
ATOM 645 C C . LEU A 1 84 ? 8.073 -7.426 -7.430 1.00 78.31 84 LEU A C 1
ATOM 647 O O . LEU A 1 84 ? 8.456 -6.762 -6.473 1.00 78.31 84 LEU A O 1
ATOM 651 N N . ALA A 1 85 ? 7.377 -8.557 -7.290 1.00 81.50 85 ALA A N 1
ATOM 652 C CA . ALA A 1 85 ? 7.074 -9.147 -5.992 1.00 81.50 85 ALA A CA 1
ATOM 653 C C . ALA A 1 85 ? 8.355 -9.467 -5.201 1.00 81.50 85 ALA A C 1
ATOM 655 O O . ALA A 1 85 ? 8.431 -9.161 -4.015 1.00 81.50 85 ALA A O 1
ATOM 656 N N . ASN A 1 86 ? 9.394 -9.978 -5.870 1.00 79.06 86 ASN A N 1
ATOM 657 C CA . ASN A 1 86 ? 10.708 -10.227 -5.264 1.00 79.06 86 ASN A CA 1
ATOM 658 C C . ASN A 1 86 ? 11.460 -8.948 -4.854 1.00 79.06 86 ASN A C 1
ATOM 660 O O . ASN A 1 86 ? 12.387 -9.021 -4.051 1.00 79.06 86 ASN A O 1
ATOM 664 N N . SER A 1 87 ? 11.082 -7.783 -5.386 1.00 77.56 87 SER A N 1
ATOM 665 C CA . SER A 1 87 ? 11.641 -6.487 -4.983 1.00 77.56 87 SER A CA 1
ATOM 666 C C . SER A 1 87 ? 10.935 -5.885 -3.761 1.00 77.56 87 SER A C 1
ATOM 668 O O . SER A 1 87 ? 11.415 -4.891 -3.213 1.00 77.56 87 SER A O 1
ATOM 670 N N . ILE A 1 88 ? 9.803 -6.450 -3.319 1.00 80.50 88 ILE A N 1
ATOM 671 C CA . ILE A 1 88 ? 9.078 -5.982 -2.130 1.00 80.50 88 ILE A CA 1
ATOM 672 C C . ILE A 1 88 ? 9.925 -6.293 -0.898 1.00 80.50 88 ILE A C 1
ATOM 674 O O . ILE A 1 88 ? 10.131 -7.449 -0.539 1.00 80.50 88 ILE A O 1
ATOM 678 N N . SER A 1 89 ? 10.407 -5.246 -0.233 1.00 76.06 89 SER A N 1
ATOM 679 C CA . SER A 1 89 ? 11.294 -5.384 0.925 1.00 76.06 89 SER A CA 1
ATOM 680 C C . SER A 1 89 ? 10.514 -5.616 2.218 1.00 76.06 89 SER A C 1
ATOM 682 O O . SER A 1 89 ? 10.999 -6.293 3.121 1.00 76.06 89 SER A O 1
ATOM 684 N N . ILE A 1 90 ? 9.309 -5.044 2.329 1.00 79.19 90 ILE A N 1
ATOM 685 C CA . ILE A 1 90 ? 8.449 -5.174 3.511 1.00 79.19 90 ILE A CA 1
ATOM 686 C C . ILE A 1 90 ? 6.995 -5.294 3.055 1.00 79.19 90 ILE A C 1
ATOM 688 O O . ILE A 1 90 ? 6.541 -4.555 2.186 1.00 79.19 90 ILE A O 1
ATOM 692 N N . SER A 1 91 ? 6.245 -6.195 3.683 1.00 80.12 91 SER A N 1
ATOM 693 C CA . SER A 1 91 ? 4.801 -6.330 3.508 1.00 80.12 91 SER A CA 1
ATOM 694 C C . SER A 1 91 ? 4.133 -6.383 4.876 1.00 80.12 91 SER A C 1
ATOM 696 O O . SER A 1 91 ? 4.498 -7.216 5.705 1.00 80.12 91 SER A O 1
ATOM 698 N N . VAL A 1 92 ? 3.137 -5.530 5.099 1.00 80.06 92 VAL A N 1
ATOM 699 C CA . VAL A 1 92 ? 2.386 -5.426 6.357 1.00 80.06 92 VAL A CA 1
ATOM 700 C C . VAL A 1 92 ? 0.893 -5.546 6.073 1.00 80.06 92 VAL A C 1
ATOM 702 O O . VAL A 1 92 ? 0.392 -5.010 5.085 1.00 80.06 92 VAL A O 1
ATOM 705 N N . SER A 1 93 ? 0.167 -6.233 6.952 1.00 79.81 93 SER A N 1
ATOM 706 C CA . SER A 1 93 ? -1.295 -6.209 7.005 1.00 79.81 93 SER A CA 1
ATOM 707 C C . SER A 1 93 ? -1.766 -5.395 8.201 1.00 79.81 93 SER A C 1
ATOM 709 O O . SER A 1 93 ? -1.225 -5.530 9.295 1.00 79.8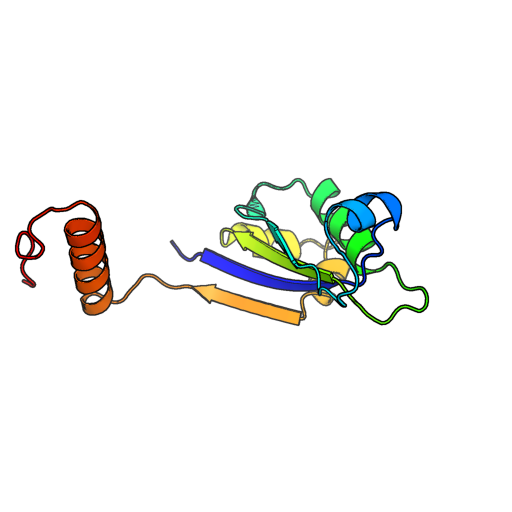1 93 SER A O 1
ATOM 711 N N . THR A 1 94 ? -2.783 -4.567 7.996 1.00 80.31 94 THR A N 1
ATOM 712 C CA . THR A 1 94 ? -3.465 -3.823 9.054 1.00 80.31 94 THR A CA 1
ATOM 713 C C . THR A 1 94 ? -4.812 -4.476 9.316 1.00 80.31 94 THR A C 1
ATOM 715 O O . THR A 1 94 ? -5.647 -4.567 8.408 1.00 80.31 94 THR A O 1
ATOM 718 N N . ASP A 1 95 ? -5.027 -4.905 10.550 1.00 82.56 95 ASP A N 1
ATOM 719 C CA . ASP A 1 95 ? -6.315 -5.417 10.995 1.00 82.56 95 ASP A CA 1
ATOM 720 C C . ASP A 1 95 ? -7.247 -4.282 11.429 1.00 82.56 95 ASP A C 1
ATOM 722 O O . ASP A 1 95 ? -6.865 -3.112 11.496 1.00 82.56 95 ASP A O 1
ATOM 726 N N . GLY A 1 96 ? -8.508 -4.632 11.684 1.00 84.19 96 GLY A N 1
ATOM 727 C CA . GLY A 1 96 ? -9.443 -3.690 12.288 1.00 84.19 96 GLY A CA 1
ATOM 728 C C . GLY A 1 96 ? -8.963 -3.264 13.675 1.00 84.19 96 GLY A C 1
ATOM 729 O O . GLY A 1 96 ? -8.349 -4.055 14.390 1.00 84.19 96 GLY A O 1
ATOM 730 N N . LEU A 1 97 ? -9.277 -2.025 14.057 1.00 88.19 97 LEU A N 1
ATOM 731 C CA . LEU A 1 97 ? -8.997 -1.537 15.404 1.00 88.19 97 LEU A CA 1
ATOM 732 C C . LEU A 1 97 ? -9.704 -2.430 16.442 1.00 88.19 97 LEU A C 1
ATOM 734 O O . LEU A 1 97 ? -10.867 -2.801 16.231 1.00 88.19 97 LEU A O 1
ATOM 738 N N . PRO A 1 98 ? -9.054 -2.765 17.572 1.00 90.06 98 PRO A N 1
ATOM 739 C CA . PRO A 1 98 ? -9.731 -3.418 18.685 1.00 90.06 98 PRO A CA 1
ATOM 740 C C . PRO A 1 98 ? -10.868 -2.532 19.210 1.00 90.06 98 PRO A C 1
ATOM 742 O O . PRO A 1 98 ? -10.945 -1.335 18.911 1.00 90.06 98 PRO A O 1
ATOM 745 N N . LYS A 1 99 ? -11.791 -3.124 19.978 1.00 88.44 99 LYS A N 1
ATOM 746 C CA . LYS A 1 99 ? -13.013 -2.441 20.431 1.00 88.44 99 LYS A CA 1
ATOM 747 C C . LYS A 1 99 ? -12.667 -1.126 21.132 1.00 88.44 99 LYS A C 1
ATOM 749 O O . LYS A 1 99 ? -13.215 -0.087 20.781 1.00 88.44 99 LYS A O 1
ATOM 754 N N . GLU A 1 100 ? -11.722 -1.162 22.058 1.00 88.25 100 GLU A N 1
ATOM 755 C CA . GLU A 1 100 ? -11.289 -0.029 22.875 1.00 88.25 100 GLU A CA 1
ATOM 756 C C . GLU A 1 100 ? -10.700 1.100 22.014 1.00 88.25 100 GLU A C 1
ATOM 758 O O . GLU A 1 100 ? -11.118 2.250 22.138 1.00 88.25 100 GLU A O 1
ATOM 763 N N . GLU A 1 101 ? -9.806 0.772 21.075 1.00 90.75 101 GLU A N 1
ATOM 764 C CA . GLU A 1 101 ? -9.232 1.752 20.142 1.00 90.75 101 GLU A CA 1
ATOM 765 C C . GLU A 1 101 ? -10.274 2.303 19.169 1.00 90.75 101 GLU A C 1
ATOM 767 O O . GLU A 1 101 ? -10.220 3.477 18.808 1.00 90.75 101 GLU A O 1
ATOM 772 N N . THR A 1 102 ? -11.258 1.491 18.776 1.00 91.69 102 THR A N 1
ATOM 773 C CA . THR A 1 102 ? -12.381 1.944 17.948 1.00 91.69 102 THR A CA 1
ATOM 774 C C . THR A 1 102 ? -13.186 3.017 18.677 1.00 91.69 102 THR A C 1
ATOM 776 O O . THR A 1 102 ? -13.515 4.043 18.080 1.00 91.69 102 THR A O 1
ATOM 779 N N . PHE A 1 103 ? -13.472 2.822 19.970 1.00 90.38 103 PHE A N 1
ATOM 780 C CA . PHE A 1 103 ? -14.144 3.837 20.785 1.00 90.38 103 PHE A CA 1
ATOM 781 C C . PHE A 1 103 ? -13.311 5.114 20.879 1.00 90.38 103 PHE A C 1
ATOM 783 O O . PHE A 1 103 ? -13.820 6.186 20.549 1.00 90.38 103 PHE A O 1
ATOM 790 N N . SER A 1 104 ? -12.028 4.999 21.233 1.00 90.38 104 SER A N 1
ATOM 791 C CA . SER A 1 104 ? -11.135 6.160 21.308 1.00 90.38 104 SER A CA 1
ATOM 792 C C . SER A 1 104 ? -11.028 6.902 19.972 1.00 90.38 104 SER A C 1
ATOM 794 O O . SER A 1 104 ? -11.066 8.131 19.947 1.00 90.38 104 SER A O 1
ATOM 796 N N . TYR A 1 105 ? -10.962 6.180 18.850 1.00 91.06 105 TYR A N 1
ATOM 797 C CA . TYR A 1 105 ? -10.946 6.771 17.513 1.00 91.06 105 TYR A CA 1
ATOM 798 C C . TYR A 1 105 ? -12.226 7.567 17.236 1.00 91.06 105 TYR A C 1
ATOM 800 O O . TYR A 1 105 ? -12.160 8.723 16.814 1.00 91.06 105 TYR A O 1
ATOM 808 N N . VAL A 1 106 ? -13.399 6.985 17.501 1.00 91.94 106 VAL A N 1
ATOM 809 C CA . VAL A 1 106 ? -14.689 7.658 17.286 1.00 91.94 106 VAL A CA 1
ATOM 810 C C . VAL A 1 106 ? -14.816 8.903 18.168 1.00 91.94 106 VAL A C 1
ATOM 812 O O . VAL A 1 106 ? -15.171 9.967 17.658 1.00 91.94 106 VAL A O 1
ATOM 815 N N . GLU A 1 107 ? -14.468 8.817 19.454 1.00 92.44 107 GLU A N 1
ATOM 816 C CA . GLU A 1 107 ? -14.473 9.966 20.373 1.00 92.44 107 GLU A CA 1
ATOM 817 C C . GLU A 1 107 ? -13.555 11.094 19.887 1.00 92.44 107 GLU A C 1
ATOM 819 O O . GLU A 1 107 ? -13.956 12.265 19.882 1.00 92.44 107 GLU A O 1
ATOM 824 N N . GLN A 1 108 ? -12.349 10.758 19.418 1.00 91.56 108 GLN A N 1
ATOM 825 C CA . GLN A 1 108 ? -11.421 11.731 18.841 1.00 91.56 108 GLN A CA 1
ATOM 826 C C . GLN A 1 108 ? -11.991 12.386 17.579 1.00 91.56 108 GLN A C 1
ATOM 828 O O . GLN A 1 108 ? -11.897 13.606 17.432 1.00 91.56 108 GLN A O 1
ATOM 833 N N . ARG A 1 109 ? -12.623 11.617 16.682 1.00 93.44 109 ARG A N 1
ATOM 834 C CA . ARG A 1 109 ? -13.244 12.160 15.460 1.00 93.44 109 ARG A CA 1
ATOM 835 C C . ARG A 1 109 ? -14.420 13.086 15.769 1.00 93.44 109 ARG A C 1
ATOM 837 O O . ARG A 1 109 ? -14.529 14.131 15.132 1.00 93.44 109 ARG A O 1
ATOM 844 N N . ILE A 1 110 ? -15.250 12.743 16.755 1.00 93.44 110 ILE A N 1
ATOM 845 C CA . ILE A 1 110 ? -16.363 13.589 17.214 1.00 93.44 110 ILE A CA 1
ATOM 846 C C . ILE A 1 110 ? -15.835 14.879 17.845 1.00 93.44 110 ILE A C 1
ATOM 848 O O . ILE A 1 110 ? -16.318 15.968 17.539 1.00 93.44 110 ILE A O 1
ATOM 852 N N . THR A 1 111 ? -14.812 14.771 18.690 1.00 93.81 111 THR A N 1
ATOM 853 C CA . THR A 1 111 ? -14.176 15.938 19.315 1.00 93.81 111 THR A CA 1
ATOM 854 C C . THR A 1 111 ? -13.581 16.866 18.254 1.00 93.81 111 THR A C 1
ATOM 856 O O . THR A 1 111 ? -13.781 18.078 18.313 1.00 93.81 111 THR A O 1
ATOM 859 N N . ALA A 1 112 ? -12.915 16.310 17.236 1.00 94.12 112 ALA A N 1
ATOM 860 C CA . ALA A 1 112 ? -12.312 17.077 16.147 1.00 94.12 112 ALA A CA 1
ATOM 861 C C . ALA A 1 112 ? -13.338 17.857 15.303 1.00 94.12 112 ALA A C 1
ATOM 863 O O . ALA A 1 112 ? -12.997 18.903 14.755 1.00 94.12 112 ALA A O 1
ATOM 864 N N . CYS A 1 113 ? -14.589 17.389 15.214 1.00 95.19 113 CYS A N 1
ATOM 865 C CA . CYS A 1 113 ? -15.678 18.128 14.568 1.00 95.19 113 CYS A CA 1
ATOM 866 C C . CYS A 1 113 ? -16.516 18.980 15.543 1.00 95.19 113 CYS A C 1
ATOM 868 O O . CYS A 1 113 ? -17.573 19.475 15.156 1.00 95.19 113 CYS A O 1
ATOM 870 N N . GLY A 1 114 ? -16.072 19.152 16.796 1.00 92.69 114 GLY A N 1
ATOM 871 C CA . GLY A 1 114 ? -16.749 19.966 17.814 1.00 92.69 114 GLY A CA 1
ATOM 872 C C . GLY A 1 114 ? -17.990 19.319 18.438 1.00 92.69 114 GLY A C 1
ATOM 873 O O . GLY A 1 114 ? -18.797 20.009 19.060 1.00 92.69 114 GLY A O 1
ATOM 874 N N . GLY A 1 115 ? -18.177 18.012 18.257 1.00 92.06 115 GLY A N 1
ATOM 875 C CA . GLY A 1 115 ? -19.271 17.258 18.862 1.00 92.06 115 GLY A CA 1
ATOM 876 C C . GLY A 1 115 ? -18.971 16.807 20.296 1.00 92.06 115 GLY A C 1
ATOM 877 O O . GLY A 1 115 ? -17.877 16.993 20.821 1.00 92.06 115 GLY A O 1
ATOM 878 N N . ASN A 1 116 ? -19.958 16.174 20.933 1.00 91.12 116 ASN A N 1
ATOM 879 C CA . ASN A 1 116 ? -19.814 15.618 22.279 1.00 91.12 116 ASN A CA 1
ATOM 880 C C . ASN A 1 116 ? -19.211 14.195 22.228 1.00 91.12 116 ASN A C 1
ATOM 882 O O . ASN A 1 116 ? -19.913 13.286 21.776 1.00 91.12 116 ASN A O 1
ATOM 886 N N . PRO A 1 117 ? -17.979 13.960 22.722 1.00 84.12 117 PRO A N 1
ATOM 887 C CA . PRO A 1 117 ? -17.352 12.634 22.693 1.00 84.12 117 PRO A CA 1
ATOM 888 C C . PRO A 1 117 ? -18.115 11.589 23.517 1.00 84.12 117 PRO A C 1
ATOM 890 O O . PRO A 1 117 ? -18.182 10.433 23.121 1.00 84.12 117 PRO A O 1
ATOM 893 N N . ALA A 1 118 ? -18.810 11.995 24.584 1.00 83.31 118 ALA A N 1
ATOM 894 C CA . ALA A 1 118 ? -19.586 11.091 25.438 1.00 83.31 118 ALA A CA 1
ATOM 895 C C . ALA A 1 118 ? -20.921 10.626 24.814 1.00 83.31 118 ALA A C 1
ATOM 897 O O . ALA A 1 118 ? -21.776 10.073 25.512 1.00 83.31 118 ALA A O 1
ATOM 898 N N . MET A 1 119 ? -21.138 10.881 23.517 1.00 80.88 119 MET A N 1
ATOM 899 C CA . MET A 1 119 ? -22.335 10.454 22.784 1.00 80.88 119 MET A CA 1
ATOM 900 C C . MET A 1 119 ? -22.442 8.925 22.692 1.00 80.88 119 MET A C 1
ATOM 902 O O . MET A 1 119 ? -23.551 8.391 22.704 1.00 80.88 119 MET A O 1
ATOM 906 N N . PHE A 1 120 ? -21.309 8.220 22.653 1.00 77.12 120 PHE A N 1
ATOM 907 C CA . PHE A 1 120 ? -21.253 6.760 22.642 1.00 77.12 120 PHE A CA 1
ATOM 908 C C . PHE A 1 120 ? -20.691 6.251 23.971 1.00 77.12 120 PHE A C 1
ATOM 910 O O . PHE A 1 120 ? -19.716 6.785 24.487 1.00 77.12 120 PHE A O 1
ATOM 917 N N . LYS A 1 121 ? -21.311 5.212 24.538 1.00 71.56 121 LYS A N 1
ATOM 918 C CA . LYS A 1 121 ? -20.825 4.533 25.747 1.00 71.56 121 LYS A CA 1
ATOM 919 C C . LYS A 1 121 ? -20.446 3.098 25.407 1.00 71.56 121 LYS A C 1
ATOM 921 O O . LYS A 1 121 ? -21.142 2.451 24.626 1.00 71.56 121 LYS A O 1
ATOM 926 N N . ILE A 1 122 ? -19.364 2.610 26.009 1.00 65.19 122 ILE A N 1
ATOM 927 C CA . ILE A 1 122 ? -18.957 1.206 25.917 1.00 65.19 122 ILE A CA 1
ATOM 928 C C . ILE A 1 122 ? -20.015 0.366 26.644 1.00 65.19 122 ILE A C 1
ATOM 930 O O . ILE A 1 122 ? -20.196 0.515 27.851 1.00 65.19 122 ILE A O 1
ATOM 934 N N . GLY A 1 123 ? -20.738 -0.459 25.883 1.00 60.66 123 GLY A N 1
ATOM 935 C CA . GLY A 1 123 ? -21.618 -1.514 26.393 1.00 60.66 123 GLY A CA 1
ATOM 936 C C . GLY A 1 123 ? -20.892 -2.839 26.548 1.00 60.66 123 GLY A C 1
ATOM 937 O O . GLY A 1 123 ? -19.949 -3.091 25.754 1.00 60.66 123 GLY A O 1
#

Organism: NCBI:txid159291